Protein AF-A0A433NKC0-F1 (afdb_monomer_lite)

Organism: NCBI:txid211165

Structure (mmCIF, N/CA/C/O backbone):
data_AF-A0A433NKC0-F1
#
_entry.id   AF-A0A433NKC0-F1
#
loop_
_atom_site.group_PDB
_atom_site.id
_atom_site.type_symbol
_atom_site.label_atom_id
_atom_site.label_alt_id
_atom_site.label_comp_id
_atom_site.label_asym_id
_atom_site.label_entity_id
_atom_site.label_seq_id
_atom_site.pdbx_PDB_ins_code
_atom_site.Cartn_x
_atom_site.Cartn_y
_atom_site.Cartn_z
_atom_site.occupancy
_atom_site.B_iso_or_equiv
_atom_site.auth_seq_id
_atom_site.auth_comp_id
_atom_site.auth_asym_id
_atom_site.auth_atom_id
_atom_site.pdbx_PDB_model_num
ATOM 1 N N . MET A 1 1 ? 5.275 4.006 3.712 1.00 50.91 1 MET A N 1
ATOM 2 C CA . MET A 1 1 ? 4.114 3.583 4.527 1.00 50.91 1 MET A CA 1
ATOM 3 C C . MET A 1 1 ? 3.395 4.845 4.971 1.00 50.91 1 MET A C 1
ATOM 5 O O . MET A 1 1 ? 4.091 5.791 5.309 1.00 50.91 1 MET A O 1
ATOM 9 N N . TYR A 1 2 ? 2.064 4.904 4.893 1.00 58.28 2 TYR A N 1
ATOM 10 C CA . TYR A 1 2 ? 1.311 6.144 5.151 1.00 58.28 2 TYR A CA 1
ATOM 11 C C . TYR A 1 2 ? 1.273 6.540 6.638 1.00 58.28 2 TYR A C 1
ATOM 13 O O . TYR A 1 2 ? 1.217 7.724 6.943 1.00 58.28 2 TYR A O 1
ATOM 21 N N . ALA A 1 3 ? 1.391 5.566 7.546 1.00 70.19 3 ALA A N 1
ATOM 22 C CA . ALA A 1 3 ? 1.656 5.781 8.965 1.00 70.19 3 ALA A CA 1
ATOM 23 C C . ALA A 1 3 ? 2.931 5.021 9.341 1.00 70.19 3 ALA A C 1
ATOM 25 O O . ALA A 1 3 ? 3.009 3.815 9.122 1.00 70.19 3 ALA A O 1
ATOM 26 N N . SER A 1 4 ? 3.943 5.718 9.857 1.00 74.94 4 SER A N 1
ATOM 27 C CA . SER A 1 4 ? 5.184 5.096 10.346 1.00 74.94 4 SER A CA 1
ATOM 28 C C . SER A 1 4 ? 4.977 4.310 11.642 1.00 74.94 4 SER A C 1
ATOM 30 O O . SER A 1 4 ? 5.745 3.400 11.931 1.00 74.94 4 SER A O 1
ATOM 32 N N . ASP A 1 5 ? 3.932 4.660 12.394 1.00 85.50 5 ASP A N 1
ATOM 33 C CA . ASP A 1 5 ? 3.488 3.999 13.615 1.00 85.50 5 ASP A CA 1
ATOM 34 C C . ASP A 1 5 ? 1.970 3.790 13.521 1.00 85.50 5 ASP A C 1
ATOM 36 O O . ASP A 1 5 ? 1.180 4.734 13.617 1.00 85.50 5 ASP A O 1
ATOM 40 N N . MET A 1 6 ? 1.565 2.549 13.244 1.00 85.62 6 MET A N 1
ATOM 41 C CA . MET A 1 6 ? 0.158 2.209 13.031 1.00 85.62 6 MET A CA 1
ATOM 42 C C . MET A 1 6 ? -0.642 2.248 14.337 1.00 85.62 6 MET A C 1
ATOM 44 O O . MET A 1 6 ? -1.813 2.620 14.325 1.00 85.62 6 MET A O 1
ATOM 48 N N . GLU A 1 7 ? -0.018 1.903 15.465 1.00 87.00 7 GLU A N 1
ATOM 49 C CA . GLU A 1 7 ? -0.675 1.938 16.770 1.00 87.00 7 GLU A CA 1
ATOM 50 C C . GLU A 1 7 ? -1.018 3.380 17.148 1.00 87.00 7 GLU A C 1
ATOM 52 O O . GLU A 1 7 ? -2.150 3.668 17.543 1.00 87.00 7 GLU A O 1
ATOM 57 N N . GLN A 1 8 ? -0.073 4.307 16.962 1.00 90.00 8 GLN A N 1
ATOM 58 C CA . GLN A 1 8 ? -0.326 5.727 17.195 1.00 90.00 8 GLN A CA 1
ATOM 59 C C . GLN A 1 8 ? -1.341 6.306 16.214 1.00 90.00 8 GLN A C 1
ATOM 61 O O . GLN A 1 8 ? -2.195 7.090 16.622 1.00 90.00 8 GLN A O 1
ATOM 66 N N . ALA A 1 9 ? -1.309 5.895 14.944 1.00 90.12 9 ALA A N 1
ATOM 67 C CA . ALA A 1 9 ? -2.317 6.322 13.977 1.00 90.12 9 ALA A CA 1
ATOM 68 C C . ALA A 1 9 ? -3.731 5.899 14.407 1.00 90.12 9 ALA A C 1
ATOM 70 O O . ALA A 1 9 ? -4.658 6.702 14.340 1.00 90.12 9 ALA A O 1
ATOM 71 N N . ILE A 1 10 ? -3.905 4.672 14.905 1.00 90.50 10 ILE A N 1
ATOM 72 C CA . ILE A 1 10 ? -5.213 4.189 15.362 1.00 90.50 10 ILE A CA 1
ATOM 73 C C . ILE A 1 10 ? -5.629 4.855 16.681 1.00 90.50 10 ILE A C 1
ATOM 75 O O . ILE A 1 10 ? -6.798 5.216 16.829 1.00 90.50 10 ILE A O 1
ATOM 79 N N . LYS A 1 11 ? -4.696 5.105 17.610 1.00 91.75 11 LYS A N 1
ATOM 80 C CA . LYS A 1 11 ? -4.971 5.915 18.813 1.00 91.75 11 LYS A CA 1
ATOM 81 C C . LYS A 1 11 ? -5.446 7.318 18.446 1.00 91.75 11 LYS A C 1
ATOM 83 O O . LYS A 1 11 ? -6.379 7.838 19.055 1.00 91.75 11 LYS A O 1
ATOM 88 N N . GLU A 1 12 ? -4.850 7.914 17.420 1.00 93.62 12 GLU A N 1
ATOM 89 C CA . GLU A 1 12 ? -5.260 9.226 16.937 1.00 93.62 12 GLU A CA 1
ATOM 90 C C . GLU A 1 12 ? -6.648 9.185 16.289 1.00 93.62 12 GLU A C 1
ATOM 92 O O . GLU A 1 12 ? -7.466 10.062 16.565 1.00 93.62 12 GLU A O 1
ATOM 97 N N . LEU A 1 13 ? -6.972 8.129 15.527 1.00 93.19 13 LEU A N 1
ATOM 98 C CA . LEU A 1 13 ? -8.339 7.890 15.044 1.00 93.19 13 LEU A CA 1
ATOM 99 C C . LEU A 1 13 ? -9.334 7.827 16.210 1.00 93.19 13 LEU A C 1
ATOM 101 O O . LEU A 1 13 ? -10.388 8.458 16.136 1.00 93.19 13 LEU A O 1
ATOM 105 N N . ALA A 1 14 ? -8.999 7.134 17.302 1.00 91.19 14 ALA A N 1
ATOM 106 C CA . ALA A 1 14 ? -9.838 7.086 18.501 1.00 91.19 14 ALA A CA 1
ATOM 107 C C . ALA A 1 14 ? -10.037 8.477 19.122 1.00 91.19 14 ALA A C 1
ATOM 109 O O . ALA A 1 14 ? -11.162 8.849 19.451 1.00 91.19 14 ALA A O 1
ATOM 110 N N . ARG A 1 15 ? -8.963 9.268 19.230 1.00 93.88 15 ARG A N 1
ATOM 111 C CA . ARG A 1 15 ? -8.978 10.605 19.840 1.00 93.88 15 ARG A CA 1
ATOM 112 C C . ARG A 1 15 ? -9.842 11.607 19.069 1.00 93.88 15 ARG A C 1
ATOM 114 O O . ARG A 1 15 ? -10.508 12.436 19.685 1.00 93.88 15 ARG A O 1
ATOM 121 N N . VAL A 1 16 ? -9.794 11.578 17.735 1.00 94.50 16 VAL A N 1
ATOM 122 C CA . VAL A 1 16 ? -10.501 12.556 16.881 1.00 94.50 16 VAL A CA 1
ATOM 123 C C . VAL A 1 16 ? -11.927 12.140 16.538 1.00 94.50 16 VAL A C 1
ATOM 125 O O . VAL A 1 16 ? -12.738 12.978 16.133 1.00 94.50 16 VAL A O 1
ATOM 128 N N . THR A 1 17 ? -12.251 10.857 16.689 1.00 93.06 17 THR A N 1
ATOM 129 C CA . THR A 1 17 ? -13.601 10.356 16.442 1.00 93.06 17 THR A CA 1
ATOM 130 C C . THR A 1 17 ? -14.534 10.871 17.530 1.00 93.06 17 THR A C 1
ATOM 132 O O . THR A 1 17 ? -14.295 10.691 18.722 1.00 93.06 17 THR A O 1
ATOM 135 N N . ARG A 1 18 ? -15.623 11.532 17.121 1.00 91.31 18 ARG A N 1
ATOM 136 C CA . ARG A 1 18 ? -16.667 11.976 18.054 1.00 91.31 18 ARG A CA 1
ATOM 137 C C . ARG A 1 18 ? -17.207 10.785 18.835 1.00 91.31 18 ARG A C 1
ATOM 139 O O . ARG A 1 18 ? -17.224 9.665 18.327 1.00 91.31 18 ARG A O 1
ATOM 146 N N . LEU A 1 19 ? -17.748 11.046 20.020 1.00 84.56 19 LEU A N 1
ATOM 147 C CA . LEU A 1 19 ? -18.509 10.035 20.742 1.00 84.56 19 LEU A CA 1
ATOM 148 C C . LEU A 1 19 ? -19.582 9.438 19.807 1.00 84.56 19 LEU A C 1
ATOM 150 O O . LEU A 1 19 ? -20.316 10.181 19.155 1.00 84.56 19 LEU A O 1
ATOM 154 N N . HIS A 1 20 ? -19.618 8.106 19.705 1.00 80.44 20 HIS A N 1
ATOM 155 C CA . HIS A 1 20 ? -20.467 7.327 18.783 1.00 80.44 20 HIS A CA 1
ATOM 156 C C . HIS A 1 20 ? -20.134 7.415 17.276 1.00 80.44 20 HIS A C 1
ATOM 158 O O . HIS A 1 20 ? -20.857 6.844 16.457 1.00 80.44 20 HIS A O 1
ATOM 164 N N . GLY A 1 21 ? -19.053 8.090 16.880 1.00 86.50 21 GLY A N 1
ATOM 165 C CA . GLY A 1 21 ? -18.580 8.115 15.493 1.00 86.50 21 GLY A CA 1
ATOM 166 C C . GLY A 1 21 ? -18.011 6.765 15.044 1.00 86.50 21 GLY A C 1
ATOM 167 O O . GLY A 1 21 ? -17.534 5.996 15.868 1.00 86.50 21 GLY A O 1
ATOM 168 N N . ARG A 1 22 ? -18.052 6.464 13.738 1.00 88.00 22 ARG A N 1
ATOM 169 C CA . ARG A 1 22 ? -17.532 5.213 13.151 1.00 88.00 22 ARG A CA 1
ATOM 170 C C . ARG A 1 22 ? -16.227 5.452 12.395 1.00 88.00 22 ARG A C 1
ATOM 172 O O . ARG A 1 22 ? -16.086 6.474 11.732 1.00 88.00 22 ARG A O 1
ATOM 179 N N . VAL A 1 23 ? -15.310 4.487 12.468 1.00 91.00 23 VAL A N 1
ATOM 180 C CA . VAL A 1 23 ? -14.023 4.500 11.760 1.00 91.00 23 VAL A CA 1
ATOM 181 C C . VAL A 1 23 ? -13.952 3.258 10.890 1.00 91.00 23 VAL A C 1
ATOM 183 O O . VAL A 1 23 ? -13.895 2.163 11.433 1.00 91.00 23 VAL A O 1
ATOM 186 N N . ALA A 1 24 ? -13.919 3.416 9.568 1.00 90.06 24 ALA A N 1
ATOM 187 C CA . ALA A 1 24 ? -13.645 2.321 8.640 1.00 90.06 24 ALA A CA 1
ATOM 188 C C . ALA A 1 24 ? -12.153 2.305 8.272 1.00 90.06 24 ALA A C 1
ATOM 190 O O . ALA A 1 24 ? -11.592 3.348 7.939 1.00 90.06 24 ALA A O 1
ATOM 191 N N . ILE A 1 25 ? -11.518 1.131 8.329 1.00 87.69 25 ILE A N 1
ATOM 192 C CA . ILE A 1 25 ? -10.099 0.939 8.009 1.00 87.69 25 ILE A CA 1
ATOM 193 C C . ILE A 1 25 ? -10.006 -0.139 6.942 1.00 87.69 25 ILE A C 1
ATOM 195 O O . ILE A 1 25 ? -10.393 -1.274 7.191 1.00 87.69 25 ILE A O 1
ATOM 199 N N . ALA A 1 26 ? -9.434 0.198 5.790 1.00 85.69 26 ALA A N 1
ATOM 200 C CA . ALA A 1 26 ? -9.179 -0.754 4.721 1.00 85.69 26 ALA A CA 1
ATOM 201 C C . ALA A 1 26 ? -7.678 -0.976 4.527 1.00 85.69 26 ALA A C 1
ATOM 203 O O . ALA A 1 26 ? -6.886 -0.033 4.533 1.00 85.69 26 ALA A O 1
ATOM 204 N N . SER A 1 27 ? -7.301 -2.234 4.322 1.00 85.75 27 SER A N 1
ATOM 205 C CA . SER A 1 27 ? -5.939 -2.671 4.024 1.00 85.75 27 SER A CA 1
ATOM 206 C C . SER A 1 27 ? -5.974 -3.833 3.041 1.00 85.75 27 SER A C 1
ATOM 208 O O . SER A 1 27 ? -7.001 -4.493 2.911 1.00 85.75 27 SER A O 1
ATOM 210 N N . TRP A 1 28 ? -4.839 -4.126 2.405 1.00 86.31 28 TRP A N 1
ATOM 211 C CA . TRP A 1 28 ? -4.697 -5.307 1.556 1.00 86.31 28 TRP A CA 1
ATOM 212 C C . TRP A 1 28 ? -5.061 -6.595 2.307 1.00 86.31 28 TRP A C 1
ATOM 214 O O . TRP A 1 28 ? -4.715 -6.756 3.481 1.00 86.31 28 TRP A O 1
ATOM 224 N N . GLY A 1 29 ? -5.747 -7.497 1.600 1.00 85.75 29 GLY A N 1
ATOM 225 C CA . GLY A 1 29 ? -6.047 -8.854 2.056 1.00 85.75 29 GLY A CA 1
ATOM 226 C C . GLY A 1 29 ? -4.822 -9.758 1.977 1.00 85.75 29 GLY A C 1
ATOM 227 O O . GLY A 1 29 ? -3.693 -9.283 1.837 1.00 85.75 29 GLY A O 1
ATOM 228 N N . LYS A 1 30 ? -5.021 -11.072 2.087 1.00 87.06 30 LYS A N 1
ATOM 229 C CA . LYS A 1 30 ? -3.907 -12.027 2.079 1.00 87.06 30 LYS A CA 1
ATOM 230 C C . LYS A 1 30 ? -3.123 -11.968 0.760 1.00 87.06 30 LYS A C 1
ATOM 232 O O . LYS A 1 30 ? -3.726 -11.829 -0.305 1.00 87.06 30 LYS A O 1
ATOM 237 N N . PRO A 1 31 ? -1.786 -12.091 0.801 1.00 87.50 31 PRO A N 1
ATOM 238 C CA . PRO A 1 31 ? -0.962 -12.008 -0.401 1.00 87.50 31 PRO A CA 1
ATOM 239 C C . PRO A 1 31 ? -1.239 -13.144 -1.399 1.00 87.50 31 PRO A C 1
ATOM 241 O O . PRO A 1 31 ? -1.054 -12.948 -2.594 1.00 87.50 31 PRO A O 1
ATOM 24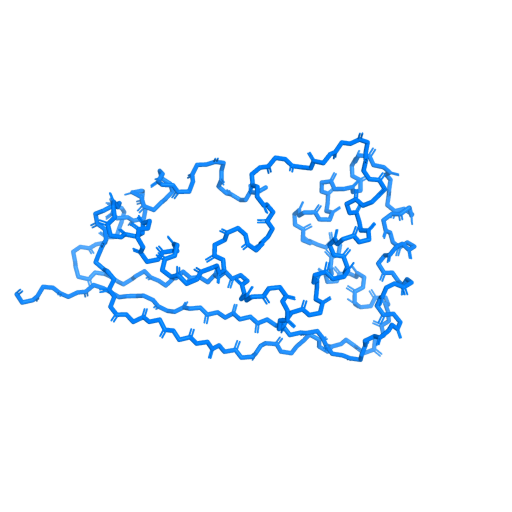4 N N . GLU A 1 32 ? -1.666 -14.323 -0.945 1.00 87.25 32 GLU A N 1
ATOM 245 C CA . GLU A 1 32 ? -2.082 -15.443 -1.803 1.00 87.25 32 GLU A CA 1
ATOM 246 C C . GLU A 1 32 ? -3.348 -15.163 -2.628 1.00 87.25 32 GLU A C 1
ATOM 248 O O . GLU A 1 32 ? -3.493 -15.734 -3.705 1.00 87.25 32 GLU A O 1
ATOM 253 N N . ASP A 1 33 ? -4.195 -14.237 -2.177 1.00 85.12 33 ASP A N 1
ATOM 254 C CA . ASP A 1 33 ? -5.451 -13.862 -2.837 1.00 85.12 33 ASP A CA 1
ATOM 255 C C . ASP A 1 33 ? -5.326 -12.533 -3.614 1.00 85.12 33 ASP A C 1
ATOM 257 O O . ASP A 1 33 ? -6.314 -11.993 -4.114 1.00 85.12 33 ASP A O 1
ATOM 261 N N . CYS A 1 34 ? -4.114 -11.967 -3.699 1.00 86.19 34 CYS A N 1
ATOM 262 C CA . CYS A 1 34 ? -3.865 -10.627 -4.223 1.00 86.19 34 CYS A CA 1
ATOM 263 C C . CYS A 1 34 ? -2.725 -10.614 -5.249 1.00 86.19 34 CYS A C 1
ATOM 265 O O . CYS A 1 34 ? -1.545 -10.597 -4.901 1.00 86.19 34 CYS A O 1
ATOM 267 N N . GLU A 1 35 ? -3.069 -10.520 -6.532 1.00 86.62 35 GLU A N 1
ATOM 268 C CA . GLU A 1 35 ? -2.098 -10.501 -7.638 1.00 86.62 35 GLU A CA 1
ATOM 269 C C . GLU A 1 35 ? -1.120 -9.312 -7.587 1.00 86.62 35 GLU A C 1
ATOM 271 O O . GLU A 1 35 ? 0.014 -9.405 -8.058 1.00 86.62 35 GLU A O 1
ATOM 276 N N . MET A 1 36 ? -1.498 -8.205 -6.932 1.00 87.88 36 MET A N 1
ATOM 277 C CA . MET A 1 36 ? -0.587 -7.078 -6.686 1.00 87.88 36 MET A CA 1
ATOM 278 C C . MET A 1 36 ? 0.651 -7.473 -5.871 1.00 87.88 36 MET A C 1
ATOM 280 O O . MET A 1 36 ? 1.661 -6.764 -5.915 1.00 87.88 36 MET A O 1
ATOM 284 N N . ARG A 1 37 ? 0.622 -8.612 -5.166 1.00 90.50 37 ARG A N 1
ATOM 285 C CA . ARG A 1 37 ? 1.798 -9.202 -4.519 1.00 90.50 37 ARG A CA 1
ATOM 286 C C . ARG A 1 37 ? 2.965 -9.344 -5.487 1.00 90.50 37 ARG A C 1
ATOM 288 O O . ARG A 1 37 ? 4.089 -9.001 -5.117 1.00 90.50 37 ARG A O 1
ATOM 295 N N . ASP A 1 38 ? 2.708 -9.812 -6.701 1.00 91.62 38 ASP A N 1
ATOM 296 C CA . ASP A 1 38 ? 3.758 -10.065 -7.682 1.00 91.62 38 ASP A CA 1
ATOM 297 C C . ASP A 1 38 ? 4.361 -8.755 -8.184 1.00 91.62 38 ASP A C 1
ATOM 299 O O . ASP A 1 38 ? 5.583 -8.638 -8.280 1.00 91.62 38 ASP A O 1
ATOM 303 N N . VAL A 1 39 ? 3.526 -7.733 -8.396 1.00 91.38 39 VAL A N 1
ATOM 304 C CA . VAL A 1 39 ? 3.977 -6.382 -8.763 1.00 91.38 39 VAL A CA 1
ATOM 305 C C . VAL A 1 39 ? 4.858 -5.795 -7.658 1.00 91.38 39 VAL A C 1
ATOM 307 O O . VAL A 1 39 ? 5.968 -5.333 -7.927 1.00 91.38 39 VAL A O 1
ATOM 310 N N . PHE A 1 40 ? 4.420 -5.861 -6.397 1.00 91.62 40 PHE A N 1
ATOM 311 C CA . PHE A 1 40 ? 5.226 -5.389 -5.269 1.00 91.62 40 PHE A CA 1
ATOM 312 C C . PHE A 1 40 ? 6.535 -6.169 -5.131 1.00 91.62 40 PHE A C 1
ATOM 314 O O . PHE A 1 40 ? 7.576 -5.564 -4.883 1.00 91.62 40 PHE A O 1
ATOM 321 N N . SER A 1 41 ? 6.510 -7.488 -5.322 1.00 92.56 41 SER A N 1
ATOM 322 C CA . SER A 1 41 ? 7.711 -8.325 -5.284 1.00 92.56 41 SER A CA 1
ATOM 323 C C . SER A 1 41 ? 8.702 -7.949 -6.390 1.00 92.56 41 SER A C 1
ATOM 325 O O . SER A 1 41 ? 9.899 -7.823 -6.127 1.00 92.56 41 SER A O 1
ATOM 327 N N . ALA A 1 42 ? 8.216 -7.713 -7.612 1.00 93.75 42 ALA A N 1
ATOM 328 C CA . ALA A 1 42 ? 9.039 -7.289 -8.740 1.00 93.75 42 ALA A CA 1
ATOM 329 C C . ALA A 1 42 ? 9.696 -5.925 -8.484 1.00 93.75 42 ALA A C 1
ATOM 331 O O . ALA A 1 42 ? 10.899 -5.776 -8.697 1.00 93.75 42 ALA A O 1
ATOM 332 N N . VAL A 1 43 ? 8.945 -4.957 -7.955 1.00 94.19 43 VAL A N 1
ATOM 333 C CA . VAL A 1 43 ? 9.486 -3.636 -7.602 1.00 94.19 43 VAL A CA 1
ATOM 334 C C . VAL A 1 43 ? 10.486 -3.733 -6.447 1.00 94.19 43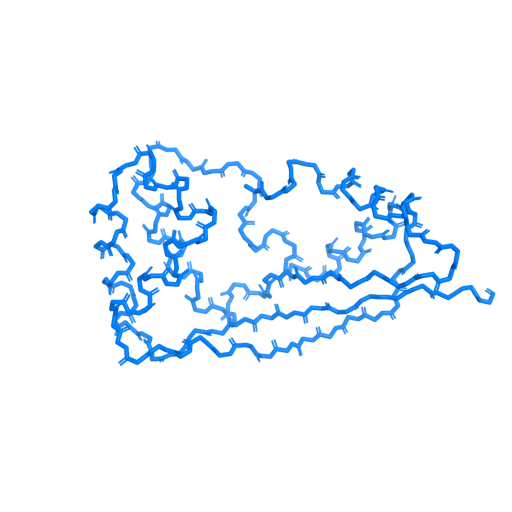 VAL A C 1
ATOM 336 O O . VAL A 1 43 ? 11.555 -3.141 -6.520 1.00 94.19 43 VAL A O 1
ATOM 339 N N . ILE A 1 44 ? 10.204 -4.514 -5.399 1.00 93.06 44 ILE A N 1
ATOM 340 C CA . ILE A 1 44 ? 11.141 -4.699 -4.276 1.00 93.06 44 ILE A CA 1
ATOM 341 C C . ILE A 1 44 ? 12.462 -5.319 -4.748 1.00 93.06 44 ILE A C 1
ATOM 343 O O . ILE A 1 44 ? 13.512 -4.960 -4.222 1.00 93.06 44 ILE A O 1
ATOM 347 N N . SER A 1 45 ? 12.428 -6.209 -5.746 1.00 94.56 45 SER A N 1
ATOM 348 C CA . SER A 1 45 ? 13.626 -6.900 -6.247 1.00 94.56 45 SER A CA 1
ATOM 349 C C . SER A 1 45 ? 14.680 -5.980 -6.869 1.00 94.56 45 SER A C 1
ATOM 351 O O . SER A 1 45 ? 15.842 -6.370 -6.950 1.00 94.56 45 SER A O 1
ATOM 353 N N . ILE A 1 46 ? 14.286 -4.776 -7.296 1.00 95.62 46 ILE A N 1
ATOM 354 C CA . ILE A 1 46 ? 15.197 -3.798 -7.901 1.00 95.62 46 ILE A CA 1
ATOM 355 C C . ILE A 1 46 ? 15.637 -2.705 -6.926 1.00 95.62 46 ILE A C 1
ATOM 357 O O . ILE A 1 46 ? 16.494 -1.903 -7.279 1.00 95.62 46 ILE A O 1
ATOM 361 N N . LEU A 1 47 ? 15.076 -2.653 -5.713 1.00 94.19 47 LEU A N 1
ATOM 362 C CA . LEU A 1 47 ? 15.446 -1.640 -4.727 1.00 94.19 47 LEU A CA 1
ATOM 363 C C . LEU A 1 47 ? 16.832 -1.922 -4.128 1.00 94.19 47 LEU A C 1
ATOM 365 O O . LEU A 1 47 ? 17.167 -3.080 -3.874 1.00 94.19 47 LEU A O 1
ATOM 369 N N . PRO A 1 48 ? 17.616 -0.874 -3.807 1.00 92.56 48 PRO A N 1
ATOM 370 C CA . PRO A 1 48 ? 18.939 -1.034 -3.197 1.00 92.56 48 PRO A CA 1
ATOM 371 C C . PRO A 1 48 ? 18.871 -1.661 -1.798 1.00 92.56 48 PRO A C 1
ATOM 373 O O . PRO A 1 48 ? 19.831 -2.271 -1.332 1.00 92.56 48 PRO A O 1
ATOM 376 N 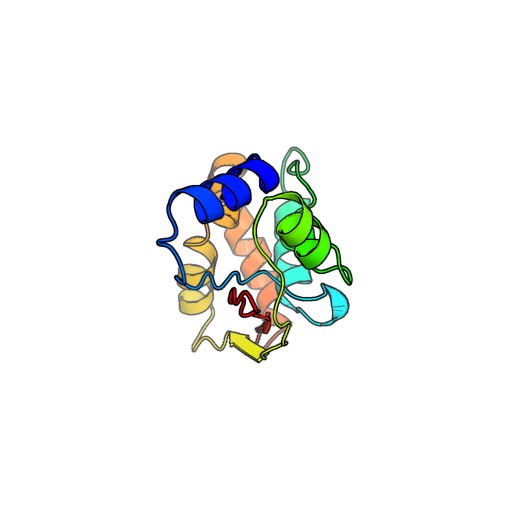N . SER A 1 49 ? 17.738 -1.512 -1.113 1.00 89.19 49 SER A N 1
ATOM 377 C CA . SER A 1 49 ? 17.459 -2.147 0.167 1.00 89.19 49 SER A CA 1
ATOM 378 C C . SER A 1 49 ? 15.971 -2.458 0.294 1.00 89.19 49 SER A C 1
ATOM 380 O O . SER A 1 49 ? 15.111 -1.786 -0.284 1.00 89.19 49 SER A O 1
ATOM 382 N N . LYS A 1 50 ? 15.651 -3.505 1.061 1.00 83.50 50 LYS A N 1
ATOM 383 C CA . LYS A 1 50 ? 14.260 -3.878 1.316 1.00 83.50 50 LYS A CA 1
ATOM 384 C C . LYS A 1 50 ? 13.600 -2.818 2.213 1.00 83.50 50 LYS A C 1
ATOM 386 O O . LYS A 1 50 ? 14.155 -2.513 3.271 1.00 83.50 50 LYS A O 1
ATOM 391 N N . PRO A 1 51 ? 12.411 -2.300 1.854 1.00 79.75 51 PRO A N 1
ATOM 392 C CA . PRO A 1 51 ? 11.680 -1.370 2.708 1.00 79.75 51 PRO A CA 1
ATOM 393 C C . PRO A 1 51 ? 11.379 -1.973 4.086 1.00 79.75 51 PRO A C 1
ATOM 395 O O . PRO A 1 51 ? 11.013 -3.147 4.197 1.00 79.75 51 PRO A O 1
ATOM 398 N N . SER A 1 52 ? 11.509 -1.163 5.136 1.00 79.12 52 SER A N 1
ATOM 399 C CA . SER A 1 52 ? 11.141 -1.545 6.500 1.00 79.12 52 SER A CA 1
ATOM 400 C C . SER A 1 52 ? 9.617 -1.576 6.693 1.00 79.12 52 SER A C 1
ATOM 402 O O . SER A 1 52 ? 8.855 -1.003 5.909 1.00 79.12 52 SER A O 1
ATOM 404 N N . GLY A 1 53 ? 9.160 -2.249 7.757 1.00 75.81 53 GLY A N 1
ATOM 405 C CA . GLY A 1 53 ? 7.763 -2.176 8.193 1.00 75.81 53 GLY A CA 1
ATOM 406 C C . GLY A 1 53 ? 6.801 -3.176 7.548 1.00 75.81 53 GLY A C 1
ATOM 407 O O . GLY A 1 53 ? 5.650 -2.844 7.289 1.00 75.81 53 GLY A O 1
ATOM 408 N N . GLY A 1 54 ? 7.270 -4.394 7.259 1.00 78.50 54 GLY A N 1
ATOM 409 C CA . GLY A 1 54 ? 6.426 -5.546 6.903 1.00 78.50 54 GLY A CA 1
ATOM 410 C C . GLY A 1 54 ? 5.808 -5.531 5.497 1.00 78.50 54 GLY A C 1
ATOM 411 O O . GLY A 1 54 ? 5.472 -6.590 4.974 1.00 78.50 54 GLY A O 1
ATOM 412 N N . GLY A 1 55 ? 5.725 -4.368 4.848 1.00 81.69 55 GLY A N 1
ATOM 413 C CA . GLY A 1 55 ? 5.186 -4.218 3.497 1.00 81.69 55 GLY A CA 1
ATOM 414 C C . GLY A 1 55 ? 3.655 -4.085 3.450 1.00 81.69 55 GLY A C 1
ATOM 415 O O . GLY A 1 55 ? 3.000 -3.993 4.486 1.00 81.69 55 GLY A O 1
ATOM 416 N N . PRO A 1 56 ? 3.061 -4.050 2.242 1.00 82.44 56 PRO A N 1
ATOM 417 C CA . PRO A 1 56 ? 1.636 -3.748 2.051 1.00 82.44 56 PRO A CA 1
ATOM 418 C C . PRO A 1 56 ? 0.685 -4.763 2.702 1.00 82.44 56 PRO A C 1
ATOM 420 O O . PRO A 1 56 ? -0.428 -4.397 3.067 1.00 82.44 56 PRO A O 1
ATOM 423 N N . PHE A 1 57 ? 1.137 -6.004 2.899 1.00 88.00 57 PHE A N 1
ATOM 424 C CA . PHE A 1 57 ? 0.357 -7.101 3.484 1.00 88.00 57 PHE A CA 1
ATOM 425 C C . PHE A 1 57 ? 0.606 -7.299 4.987 1.00 88.00 57 PHE A C 1
ATOM 427 O O . PHE A 1 57 ? 0.149 -8.279 5.562 1.00 88.00 57 PHE A O 1
ATOM 434 N N . ALA A 1 58 ? 1.327 -6.392 5.657 1.00 87.19 58 ALA A N 1
ATOM 435 C CA . ALA A 1 58 ? 1.701 -6.565 7.067 1.00 87.19 58 ALA A CA 1
ATOM 436 C C . ALA A 1 58 ? 0.501 -6.768 8.017 1.00 87.19 58 ALA A C 1
ATOM 438 O O . ALA A 1 58 ? 0.654 -7.361 9.081 1.00 87.19 58 ALA A O 1
ATOM 439 N N . LEU A 1 59 ? -0.685 -6.287 7.631 1.00 87.44 59 LEU A N 1
ATOM 440 C CA . LEU A 1 59 ? -1.915 -6.351 8.424 1.00 87.44 59 LEU A CA 1
ATOM 441 C C . LEU A 1 59 ? -2.895 -7.444 7.962 1.00 87.44 59 LEU A C 1
ATOM 443 O O . LEU A 1 59 ? -3.962 -7.577 8.555 1.00 87.44 59 LEU A O 1
ATOM 447 N N . SER A 1 60 ? -2.560 -8.216 6.922 1.00 87.62 60 SER A N 1
ATOM 448 C CA . SER A 1 60 ? -3.498 -9.152 6.285 1.00 87.62 60 SER A CA 1
ATOM 449 C C . SER A 1 60 ? -3.669 -10.474 7.030 1.00 87.62 60 SER A C 1
ATOM 451 O O . SER A 1 60 ? -4.578 -11.247 6.727 1.00 87.62 60 SER A O 1
ATOM 453 N N . ALA A 1 61 ? -2.767 -10.787 7.964 1.00 86.06 61 ALA A N 1
ATOM 454 C CA . ALA A 1 61 ? -2.865 -12.012 8.739 1.00 86.06 61 ALA A CA 1
ATOM 455 C C . ALA A 1 61 ? -4.092 -11.962 9.672 1.00 86.06 61 ALA A C 1
ATOM 457 O O . ALA A 1 61 ? -4.425 -10.893 10.202 1.00 86.06 61 ALA A O 1
ATOM 458 N N . PRO A 1 62 ? -4.761 -13.108 9.910 1.00 82.88 62 PRO A N 1
ATOM 459 C CA . PRO A 1 62 ? -5.934 -13.161 10.772 1.00 82.88 62 PRO A CA 1
ATOM 460 C C . PRO A 1 62 ? -5.683 -12.483 12.121 1.00 82.88 62 PRO A C 1
ATOM 462 O O . PRO A 1 62 ? -4.646 -12.691 12.747 1.00 82.88 62 PRO A O 1
ATOM 465 N N . ARG A 1 63 ? -6.652 -11.678 12.568 1.00 85.00 63 ARG A N 1
ATOM 466 C CA . ARG A 1 63 ? -6.650 -10.957 13.854 1.00 85.00 63 ARG A CA 1
ATOM 467 C C . ARG A 1 63 ? -5.551 -9.903 14.056 1.00 85.00 63 ARG A C 1
ATOM 469 O O . ARG A 1 63 ? -5.656 -9.190 15.046 1.00 85.00 63 ARG A O 1
ATOM 476 N N . VAL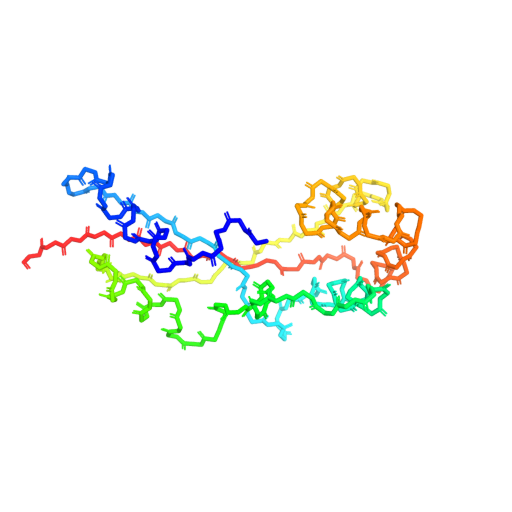 A 1 64 ? -4.573 -9.716 13.162 1.00 88.69 64 VAL A N 1
ATOM 477 C CA . VAL A 1 64 ? -3.509 -8.704 13.357 1.00 88.69 64 VAL A CA 1
ATOM 478 C C . VAL A 1 64 ? -4.084 -7.291 13.428 1.00 88.69 64 VAL A C 1
ATOM 480 O O . VAL A 1 64 ? -3.849 -6.583 14.405 1.00 88.69 64 VAL A O 1
ATOM 483 N N . LEU A 1 65 ? -4.895 -6.893 12.442 1.00 87.81 65 LEU A N 1
ATOM 484 C CA . LEU A 1 65 ? -5.541 -5.580 12.471 1.00 87.81 65 LEU A CA 1
ATOM 485 C C . LEU A 1 65 ? -6.537 -5.455 13.634 1.00 87.81 65 LEU A C 1
ATOM 487 O O . LEU A 1 65 ? -6.570 -4.425 14.299 1.00 87.81 65 LEU A O 1
ATOM 491 N N . ALA A 1 66 ? -7.325 -6.500 13.907 1.00 87.56 66 ALA A N 1
ATOM 492 C CA . ALA A 1 66 ? -8.303 -6.481 14.995 1.00 87.56 66 ALA A CA 1
ATOM 493 C C . ALA A 1 66 ? -7.634 -6.290 16.368 1.00 87.56 66 ALA A C 1
ATOM 495 O O . ALA A 1 66 ? -8.072 -5.444 17.141 1.00 87.56 66 ALA A O 1
ATOM 496 N N . ALA A 1 67 ? -6.543 -7.012 16.639 1.00 88.19 67 ALA A N 1
ATOM 497 C CA . ALA A 1 67 ? -5.782 -6.884 17.878 1.00 88.19 67 ALA A CA 1
ATOM 498 C C . ALA A 1 67 ? -5.162 -5.488 18.024 1.00 88.19 67 ALA A C 1
ATOM 500 O O . ALA A 1 67 ? -5.163 -4.919 19.114 1.00 88.19 67 ALA A O 1
ATOM 501 N N . LEU A 1 68 ? -4.677 -4.912 16.919 1.00 88.81 68 LEU A N 1
ATOM 502 C CA . LEU A 1 68 ? -4.155 -3.551 16.913 1.00 88.81 68 LEU A CA 1
ATOM 503 C C . LEU A 1 68 ? -5.249 -2.524 17.246 1.00 88.81 68 LEU A C 1
ATOM 505 O O . LEU A 1 68 ? -5.031 -1.642 18.066 1.00 88.81 68 LEU A O 1
ATOM 509 N N . ILE A 1 69 ? -6.441 -2.674 16.663 1.00 89.88 69 ILE A N 1
ATOM 510 C CA . ILE A 1 69 ? -7.605 -1.819 16.942 1.00 89.88 69 ILE A CA 1
ATOM 511 C C . ILE A 1 69 ? -8.010 -1.906 18.418 1.00 89.88 69 ILE A C 1
ATOM 513 O O . ILE A 1 69 ? -8.144 -0.872 19.073 1.00 89.88 69 ILE A O 1
ATOM 517 N N . GLU A 1 70 ? -8.165 -3.128 18.937 1.00 87.00 70 GLU A N 1
ATOM 518 C CA . GLU A 1 70 ? -8.550 -3.398 20.328 1.00 87.00 70 GLU A CA 1
ATOM 519 C C . GLU A 1 70 ? -7.533 -2.806 21.327 1.00 87.00 70 GLU A C 1
ATOM 521 O O . GLU A 1 70 ? -7.925 -2.261 22.359 1.00 87.00 70 GLU A O 1
ATOM 526 N N . GLY A 1 71 ? -6.234 -2.837 21.001 1.00 85.62 71 GLY A N 1
ATOM 527 C CA . GLY A 1 71 ? -5.167 -2.244 21.818 1.00 85.62 71 GLY A CA 1
ATOM 528 C C . GLY A 1 71 ? -5.091 -0.710 21.778 1.00 85.62 71 GLY A C 1
ATOM 529 O O . GLY A 1 71 ? -4.471 -0.101 22.650 1.00 85.62 71 GLY A O 1
ATOM 530 N N . SER A 1 72 ? -5.733 -0.064 20.802 1.00 85.44 72 SER A N 1
ATOM 531 C CA . SER A 1 72 ? -5.636 1.384 20.563 1.00 85.44 72 SER A CA 1
ATOM 532 C C . SER A 1 72 ? -6.844 2.187 21.061 1.00 85.44 72 SER A C 1
ATOM 534 O O . SER A 1 72 ? -6.975 3.366 20.734 1.00 85.44 72 SER A O 1
ATOM 536 N N . GLY A 1 73 ? -7.728 1.581 21.859 1.00 82.81 73 GLY A N 1
ATOM 537 C CA . GLY A 1 73 ? -8.899 2.260 22.431 1.00 82.81 73 GLY A CA 1
ATOM 538 C C . GLY A 1 73 ? -10.096 2.368 21.480 1.00 82.81 73 GLY A C 1
ATOM 539 O O . GLY A 1 73 ? -11.073 3.045 21.798 1.00 82.81 73 GLY A O 1
ATOM 540 N N . LEU A 1 74 ? -10.048 1.683 20.333 1.00 87.31 74 LEU A N 1
ATOM 541 C CA . LEU A 1 74 ? -11.207 1.438 19.482 1.00 87.31 74 LEU A CA 1
ATOM 542 C C . LEU A 1 74 ? -11.761 0.041 19.766 1.00 87.31 74 LEU A C 1
ATOM 544 O O . LEU A 1 74 ? -11.031 -0.896 20.074 1.00 87.31 74 LEU A O 1
ATOM 548 N N . ARG A 1 75 ? -13.074 -0.121 19.619 1.00 83.81 75 ARG A N 1
ATOM 549 C CA . ARG A 1 75 ? -13.712 -1.434 19.707 1.00 83.81 75 ARG A CA 1
ATOM 550 C C . ARG A 1 75 ? -13.865 -2.018 18.310 1.00 83.81 75 ARG A C 1
ATOM 552 O O . ARG A 1 75 ? -14.477 -1.389 17.450 1.00 83.81 75 ARG A O 1
ATOM 559 N N . PHE A 1 76 ? -13.371 -3.231 18.105 1.00 84.88 76 PHE A N 1
ATOM 560 C CA . PHE A 1 76 ? -13.670 -4.007 16.909 1.00 84.88 76 PHE A CA 1
ATOM 561 C C . PHE A 1 76 ? -15.172 -4.354 16.849 1.00 84.88 76 PHE A C 1
ATOM 563 O O . PHE A 1 76 ? -15.764 -4.707 17.869 1.00 84.88 76 PHE A O 1
ATOM 570 N N . VAL A 1 77 ? -15.798 -4.250 15.672 1.00 85.56 77 VAL A N 1
ATOM 571 C CA . VAL A 1 77 ? -17.215 -4.627 15.481 1.00 85.56 77 VAL A CA 1
ATOM 572 C C . VAL A 1 77 ? -17.384 -5.703 14.442 1.00 85.56 77 VAL A C 1
ATOM 574 O O . VAL A 1 77 ? -18.017 -6.717 14.716 1.00 85.56 77 VAL A O 1
ATOM 577 N N . GLU A 1 78 ? -16.832 -5.484 13.261 1.00 85.06 78 GLU A N 1
ATOM 578 C CA . GLU A 1 78 ? -16.929 -6.435 12.174 1.00 85.06 78 GLU A CA 1
ATOM 579 C C . GLU A 1 78 ? -15.657 -6.397 11.340 1.00 85.06 78 GLU A C 1
ATOM 581 O O . GLU A 1 78 ? -14.879 -5.444 11.386 1.00 85.06 78 GLU A O 1
ATOM 586 N N . GLN A 1 79 ? -15.446 -7.479 10.606 1.00 83.19 79 GLN A N 1
ATOM 587 C CA . GLN A 1 79 ? -14.435 -7.603 9.576 1.00 83.19 79 GLN A CA 1
ATOM 588 C C . GLN A 1 79 ? -15.110 -8.315 8.417 1.00 83.19 79 GLN A C 1
ATOM 590 O O . GLN A 1 79 ? -15.818 -9.301 8.617 1.00 83.19 79 GLN A O 1
ATOM 595 N N . GLY A 1 80 ? -14.898 -7.812 7.213 1.00 82.06 80 GLY A N 1
ATOM 596 C CA . GLY A 1 80 ? -15.452 -8.398 6.007 1.00 82.06 80 GLY A CA 1
ATOM 597 C C . GLY A 1 80 ? -14.501 -8.174 4.859 1.00 82.06 80 GLY A C 1
ATOM 598 O O . GLY A 1 80 ? -13.748 -7.216 4.867 1.00 82.06 80 GLY A O 1
ATOM 599 N N . GLU A 1 81 ? -14.534 -9.066 3.891 1.00 80.31 81 GLU A N 1
ATOM 600 C CA . GLU A 1 81 ? -13.627 -9.078 2.761 1.00 80.31 81 GLU A CA 1
ATOM 601 C C . GLU A 1 81 ? -14.406 -8.679 1.501 1.00 80.31 81 GLU A C 1
ATOM 603 O O . GLU A 1 81 ? -15.503 -9.184 1.275 1.00 80.31 81 GLU A O 1
ATOM 608 N N . THR A 1 82 ? -13.876 -7.773 0.674 1.00 81.12 82 THR A N 1
ATOM 609 C CA . THR A 1 82 ? -14.523 -7.391 -0.595 1.00 81.12 82 THR A CA 1
ATOM 610 C C . THR A 1 82 ? -13.546 -7.415 -1.750 1.00 81.12 82 THR A C 1
ATOM 612 O O . THR A 1 82 ? -12.471 -6.848 -1.645 1.00 81.12 82 THR A O 1
ATOM 615 N N . ARG A 1 83 ? -13.915 -8.035 -2.866 1.00 78.75 83 ARG A N 1
ATOM 616 C CA . ARG A 1 83 ? -13.084 -8.068 -4.067 1.00 78.75 83 ARG A CA 1
ATOM 617 C C . ARG A 1 83 ? -13.071 -6.686 -4.731 1.00 78.75 83 ARG A C 1
ATOM 619 O O . ARG A 1 83 ? -14.127 -6.167 -5.078 1.00 78.75 83 ARG A O 1
ATOM 626 N N . CYS A 1 84 ? -11.890 -6.108 -4.939 1.00 79.00 84 CYS A N 1
ATOM 627 C CA . CYS A 1 84 ? -11.727 -4.896 -5.751 1.00 79.00 84 CYS A CA 1
ATOM 628 C C . CYS A 1 84 ? -10.974 -5.237 -7.037 1.00 79.00 84 CYS A C 1
ATOM 630 O O . CYS A 1 84 ? -9.776 -5.493 -6.978 1.00 79.00 84 CYS A O 1
ATOM 632 N N . ASP A 1 85 ? -11.663 -5.261 -8.175 1.00 79.44 85 ASP A N 1
ATOM 633 C CA . ASP A 1 85 ? -11.054 -5.556 -9.474 1.00 79.44 85 ASP A CA 1
ATOM 634 C C . ASP A 1 85 ? -10.308 -4.334 -10.034 1.00 79.44 85 ASP A C 1
ATOM 636 O O . ASP A 1 85 ? -10.886 -3.270 -10.257 1.00 79.44 85 ASP A O 1
ATOM 640 N N . PHE A 1 86 ? -9.017 -4.489 -10.310 1.00 78.81 86 PHE A N 1
ATOM 641 C CA . PHE A 1 86 ? -8.174 -3.480 -10.943 1.00 78.81 86 PHE A CA 1
ATOM 642 C C . PHE A 1 86 ? -8.106 -3.819 -12.431 1.00 78.81 86 PHE A C 1
ATOM 644 O O . PHE A 1 86 ? -7.167 -4.462 -12.906 1.00 78.81 86 PHE A O 1
ATOM 651 N N . GLY A 1 87 ? -9.154 -3.434 -13.156 1.00 82.44 87 GLY A N 1
ATOM 652 C CA . GLY A 1 87 ? -9.211 -3.527 -14.610 1.00 82.44 87 GLY A CA 1
ATOM 653 C C . GLY A 1 87 ? -8.752 -2.220 -15.248 1.00 82.44 87 GLY A C 1
ATOM 654 O O . GLY A 1 87 ? -9.309 -1.160 -14.961 1.00 82.44 87 GLY A O 1
ATOM 655 N N . TYR A 1 88 ? -7.766 -2.290 -16.141 1.00 84.12 88 TYR A N 1
ATOM 656 C CA . TYR A 1 88 ? -7.288 -1.129 -16.890 1.00 84.12 88 TYR A CA 1
ATOM 657 C C . TYR A 1 88 ? -7.423 -1.367 -18.397 1.00 84.12 88 TYR A C 1
ATOM 659 O O . TYR A 1 88 ? -7.081 -2.451 -18.864 1.00 84.12 88 TYR A O 1
ATOM 667 N N . PRO A 1 89 ? -7.866 -0.367 -19.185 1.00 83.94 89 PRO A N 1
ATOM 668 C CA . PRO A 1 89 ? -8.041 -0.535 -20.631 1.00 83.94 89 PRO A CA 1
ATOM 669 C C . PRO A 1 89 ? -6.750 -0.863 -21.390 1.00 83.94 89 PRO A C 1
ATOM 671 O O . PRO A 1 89 ? -6.797 -1.449 -22.466 1.00 83.94 89 PRO A O 1
ATOM 674 N N . ASN A 1 90 ? -5.603 -0.427 -20.869 1.00 85.19 90 ASN A N 1
ATOM 675 C CA . ASN A 1 90 ? -4.286 -0.694 -21.431 1.00 85.19 90 ASN A CA 1
ATOM 676 C C . ASN A 1 90 ? -3.196 -0.470 -20.374 1.00 85.19 90 ASN A C 1
ATOM 678 O O . ASN A 1 90 ? -3.459 0.015 -19.266 1.00 85.19 90 ASN A O 1
ATOM 682 N N . ILE A 1 91 ? -1.962 -0.810 -20.750 1.00 87.00 91 ILE A N 1
ATOM 683 C CA . ILE A 1 91 ? -0.815 -0.735 -19.854 1.00 87.00 91 ILE A CA 1
ATOM 684 C C . ILE A 1 91 ? -0.455 0.698 -19.450 1.00 87.00 91 ILE A C 1
ATOM 686 O O . ILE A 1 91 ? -0.067 0.909 -18.309 1.00 87.00 91 ILE A O 1
ATOM 690 N N . ASP A 1 92 ? -0.665 1.697 -20.310 1.00 89.88 92 ASP A N 1
ATOM 691 C CA . ASP A 1 92 ? -0.382 3.093 -19.963 1.00 89.88 92 ASP A CA 1
ATOM 692 C C . ASP A 1 92 ? -1.330 3.615 -18.875 1.00 89.88 92 ASP A C 1
ATOM 694 O O . ASP A 1 92 ? -0.918 4.355 -17.981 1.00 89.88 92 ASP A O 1
ATOM 698 N N . ILE A 1 93 ? -2.605 3.215 -18.905 1.00 90.38 93 ILE A N 1
ATOM 699 C CA . ILE A 1 93 ? -3.579 3.576 -17.865 1.00 90.38 93 ILE A CA 1
ATOM 700 C C . ILE A 1 93 ? -3.291 2.818 -16.564 1.00 90.38 93 ILE A C 1
ATOM 702 O O . ILE A 1 93 ? -3.352 3.422 -15.492 1.00 90.38 93 ILE A O 1
ATOM 706 N N . CYS A 1 94 ? -2.916 1.538 -16.656 1.00 89.31 94 CYS A N 1
ATOM 707 C CA . CYS A 1 94 ? -2.431 0.764 -15.512 1.00 89.31 94 CYS A CA 1
ATOM 708 C C . CYS A 1 94 ? -1.214 1.443 -14.870 1.00 89.31 94 CYS A C 1
ATOM 710 O O . CYS A 1 94 ? -1.212 1.711 -13.669 1.00 89.31 94 CYS A O 1
ATOM 712 N N . TRP A 1 95 ? -0.221 1.814 -15.683 1.00 91.94 95 TRP A N 1
ATOM 713 C CA . TRP A 1 95 ? 0.978 2.509 -15.237 1.00 91.94 95 TRP A CA 1
ATOM 714 C C . TRP A 1 95 ? 0.635 3.814 -14.530 1.00 91.94 95 TRP A C 1
ATOM 716 O O . TRP A 1 95 ? 1.082 4.022 -13.411 1.00 91.94 95 TRP A O 1
ATOM 726 N N . ARG A 1 96 ? -0.209 4.664 -15.126 1.00 92.62 96 ARG A N 1
ATOM 727 C CA . ARG A 1 96 ? -0.648 5.923 -14.502 1.00 92.62 96 ARG A CA 1
ATOM 728 C C . ARG A 1 96 ? -1.319 5.710 -13.145 1.00 92.62 96 ARG A C 1
ATOM 730 O O . ARG A 1 96 ? -1.101 6.501 -12.230 1.00 92.62 96 ARG A O 1
ATOM 737 N N . ALA A 1 97 ? -2.140 4.670 -13.009 1.00 91.38 97 ALA A N 1
ATOM 738 C CA . ALA A 1 97 ? -2.800 4.357 -11.748 1.00 91.38 97 ALA A CA 1
ATOM 739 C C . ALA A 1 97 ? -1.791 3.872 -10.698 1.00 91.38 97 ALA A C 1
ATOM 741 O O . ALA A 1 97 ? -1.7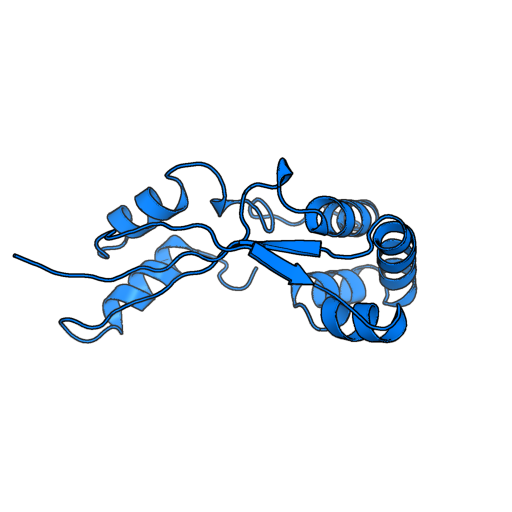32 4.421 -9.598 1.00 91.38 97 ALA A O 1
ATOM 742 N N . LEU A 1 98 ? -0.955 2.892 -11.045 1.00 91.00 98 LEU A N 1
ATOM 743 C CA . LEU A 1 98 ? 0.006 2.298 -10.119 1.00 91.00 98 LEU A CA 1
ATOM 744 C C . LEU A 1 98 ? 1.124 3.277 -9.739 1.00 91.00 98 LEU A C 1
ATOM 746 O O . LEU A 1 98 ? 1.466 3.378 -8.562 1.00 91.00 98 LEU A O 1
ATOM 750 N N . SER A 1 99 ? 1.652 4.050 -10.688 1.00 93.75 99 SER A N 1
ATOM 751 C CA . SER A 1 99 ? 2.721 5.021 -10.437 1.00 93.75 99 SER A CA 1
ATOM 752 C C . SER A 1 99 ? 2.282 6.166 -9.526 1.00 93.75 99 SER A C 1
ATOM 754 O O . SER A 1 99 ? 3.119 6.754 -8.850 1.00 93.75 99 SER A O 1
ATOM 756 N N . SER A 1 100 ? 0.980 6.452 -9.419 1.00 92.25 100 SER A N 1
ATOM 757 C CA . SER A 1 100 ? 0.452 7.423 -8.450 1.00 92.25 100 SER A CA 1
ATOM 758 C C . SER A 1 100 ? 0.528 6.941 -6.993 1.00 92.25 100 SER A C 1
ATOM 760 O O . SER A 1 100 ? 0.473 7.753 -6.067 1.00 92.25 100 SER A O 1
ATOM 762 N N . ALA A 1 101 ? 0.682 5.632 -6.760 1.00 88.62 101 ALA A N 1
ATOM 763 C CA . ALA A 1 101 ? 0.748 5.077 -5.418 1.00 88.62 101 ALA A CA 1
ATOM 764 C C . ALA A 1 101 ? 2.062 5.461 -4.724 1.00 88.62 101 ALA A C 1
ATOM 766 O O . ALA A 1 101 ? 3.151 5.340 -5.286 1.00 88.62 101 ALA A O 1
ATOM 767 N N . GLY A 1 102 ? 1.977 5.851 -3.448 1.00 86.31 102 GLY A N 1
ATOM 768 C CA . GLY A 1 102 ? 3.132 6.349 -2.695 1.00 86.31 102 GLY A CA 1
ATOM 769 C C . GLY A 1 102 ? 4.287 5.345 -2.584 1.00 86.31 102 GLY A C 1
ATOM 770 O O . GLY A 1 102 ? 5.447 5.746 -2.531 1.00 86.31 102 GLY A O 1
ATOM 771 N N . SER A 1 103 ? 3.998 4.039 -2.588 1.00 85.31 103 SER A N 1
ATOM 772 C CA . SER A 1 103 ? 5.026 2.989 -2.598 1.00 85.31 103 SER A CA 1
ATOM 773 C C . SER A 1 103 ? 5.820 2.951 -3.905 1.00 85.31 103 SER A C 1
ATOM 775 O O . SER A 1 103 ? 7.037 2.784 -3.860 1.00 85.31 103 SER A O 1
ATOM 777 N N . LEU A 1 104 ? 5.162 3.132 -5.053 1.00 91.62 104 LEU A N 1
ATOM 778 C CA . LEU A 1 104 ? 5.830 3.157 -6.354 1.00 91.62 104 LEU A CA 1
ATOM 779 C C . LEU A 1 104 ? 6.544 4.489 -6.575 1.00 91.62 104 LEU A C 1
ATOM 781 O O . LEU A 1 104 ? 7.667 4.478 -7.061 1.00 91.62 104 LEU A O 1
ATOM 785 N N . GLN A 1 105 ? 5.979 5.607 -6.117 1.00 93.69 105 GLN A N 1
ATOM 786 C CA . GLN A 1 105 ? 6.681 6.897 -6.089 1.00 93.69 105 GLN A CA 1
ATOM 787 C C . GLN A 1 105 ? 8.001 6.812 -5.309 1.00 93.69 105 GLN A C 1
ATOM 789 O O . GLN A 1 105 ? 9.049 7.237 -5.792 1.00 93.69 105 GLN A O 1
ATOM 794 N N . ALA A 1 106 ? 7.982 6.193 -4.124 1.00 90.25 106 ALA A N 1
ATOM 795 C CA . ALA A 1 106 ? 9.195 5.981 -3.337 1.00 90.25 106 ALA A CA 1
ATOM 796 C C . ALA A 1 106 ? 10.220 5.091 -4.063 1.00 90.25 106 ALA A C 1
ATOM 798 O O . ALA A 1 106 ? 11.416 5.368 -4.003 1.00 90.25 106 ALA A O 1
ATOM 799 N N . ALA A 1 107 ? 9.764 4.054 -4.771 1.00 93.75 107 ALA A N 1
ATOM 800 C CA . ALA A 1 107 ? 10.640 3.213 -5.579 1.00 93.75 107 ALA A CA 1
ATOM 801 C C . ALA A 1 107 ? 11.263 3.989 -6.750 1.00 93.75 107 ALA A C 1
ATOM 803 O O . ALA A 1 107 ? 12.473 3.923 -6.944 1.00 93.75 107 ALA A O 1
ATOM 804 N N . MET A 1 108 ? 10.472 4.780 -7.481 1.00 96.31 108 MET A N 1
ATOM 805 C CA . MET A 1 108 ? 10.961 5.593 -8.601 1.00 96.31 108 MET A CA 1
ATOM 806 C C . MET A 1 108 ? 12.005 6.616 -8.147 1.00 96.31 108 MET A C 1
ATOM 808 O O . MET A 1 108 ? 13.008 6.803 -8.828 1.00 96.31 108 MET A O 1
ATOM 812 N N . ASN A 1 109 ? 11.835 7.208 -6.964 1.00 95.12 109 ASN A N 1
ATOM 813 C CA . ASN A 1 109 ? 12.844 8.096 -6.380 1.00 95.12 109 ASN A CA 1
ATOM 814 C C . ASN A 1 109 ? 14.159 7.374 -6.039 1.00 95.12 109 ASN A C 1
ATOM 816 O O . ASN A 1 109 ? 15.212 8.006 -6.023 1.00 95.12 109 ASN A O 1
ATOM 820 N N . ALA A 1 110 ? 14.112 6.072 -5.746 1.00 95.12 110 ALA A N 1
ATOM 821 C CA . ALA A 1 110 ? 15.287 5.293 -5.369 1.00 95.12 110 ALA A CA 1
ATOM 822 C C . ALA A 1 110 ? 16.060 4.739 -6.576 1.00 95.12 110 ALA A C 1
ATOM 824 O O . ALA A 1 110 ? 17.286 4.670 -6.521 1.00 95.12 110 ALA A O 1
ATOM 825 N N . VAL A 1 111 ? 15.363 4.313 -7.638 1.00 97.00 111 VAL A N 1
ATOM 826 C CA . VAL A 1 111 ? 15.977 3.568 -8.761 1.00 97.00 111 VAL A CA 1
ATOM 827 C C . VAL A 1 111 ? 15.616 4.093 -10.153 1.00 97.00 111 VAL A C 1
ATOM 829 O O . VAL A 1 111 ? 16.070 3.545 -11.155 1.00 97.00 111 VAL A O 1
ATOM 832 N N . GLY A 1 112 ? 14.836 5.170 -10.229 1.00 97.25 112 GLY A N 1
ATOM 833 C CA . GLY A 1 112 ? 14.383 5.788 -11.473 1.00 97.25 112 GLY A CA 1
ATOM 834 C C . GLY A 1 112 ? 13.052 5.233 -11.986 1.00 97.25 112 GLY A C 1
ATOM 835 O O . GLY A 1 112 ? 12.722 4.061 -11.805 1.00 97.25 112 GLY A O 1
ATOM 836 N N . GLU A 1 113 ? 12.285 6.095 -12.660 1.00 97.44 113 GLU A N 1
ATOM 837 C CA . GLU A 1 113 ? 10.965 5.764 -13.213 1.00 97.44 113 GLU A CA 1
ATOM 838 C C . GLU A 1 113 ? 11.019 4.604 -14.213 1.00 97.44 113 GLU A C 1
ATOM 840 O O . GLU A 1 113 ? 10.252 3.652 -14.086 1.00 97.44 113 GLU A O 1
ATOM 845 N N . THR A 1 114 ? 11.953 4.648 -15.167 1.00 97.56 114 THR A N 1
ATOM 846 C CA . THR A 1 114 ? 12.075 3.640 -16.230 1.00 97.56 114 THR A CA 1
ATOM 847 C C . THR A 1 114 ? 12.240 2.229 -15.669 1.00 97.56 114 THR A C 1
ATOM 849 O O . THR A 1 114 ? 11.509 1.326 -16.066 1.00 97.56 114 THR A O 1
ATOM 852 N N . ALA A 1 115 ? 13.131 2.046 -14.689 1.00 97.00 115 ALA A N 1
ATOM 853 C CA . ALA A 1 115 ? 13.389 0.739 -14.088 1.00 97.00 115 ALA A CA 1
ATOM 854 C C . ALA A 1 115 ? 12.153 0.180 -13.361 1.00 97.00 115 ALA A C 1
ATOM 856 O O . ALA A 1 115 ? 11.858 -1.014 -13.444 1.00 97.00 115 ALA A O 1
ATOM 857 N N . VAL A 1 116 ? 11.402 1.041 -12.662 1.00 97.12 116 VAL A N 1
ATOM 858 C CA . VAL A 1 116 ? 10.149 0.644 -12.003 1.00 97.12 116 VAL A CA 1
ATOM 859 C C . VAL A 1 116 ? 9.084 0.303 -13.040 1.00 97.12 116 VAL A C 1
ATOM 861 O O . VAL A 1 116 ? 8.434 -0.736 -12.916 1.00 97.12 116 VAL A O 1
ATOM 864 N N . ARG A 1 117 ? 8.924 1.142 -14.068 1.00 96.25 117 ARG A N 1
ATOM 865 C CA . ARG A 1 117 ? 7.945 0.943 -15.138 1.00 96.25 117 ARG A CA 1
ATOM 866 C C . ARG A 1 117 ? 8.152 -0.390 -15.839 1.00 96.25 117 ARG A C 1
ATOM 868 O O . ARG A 1 117 ? 7.205 -1.163 -15.912 1.00 96.25 117 ARG A O 1
ATOM 875 N N . GLU A 1 118 ? 9.376 -0.710 -16.248 1.00 95.38 118 GLU A N 1
ATOM 876 C CA . GLU A 1 118 ? 9.700 -1.994 -16.883 1.00 95.38 118 GLU A CA 1
ATOM 877 C C . GLU A 1 118 ? 9.261 -3.189 -16.021 1.00 95.38 118 GLU A C 1
ATOM 879 O O . GLU A 1 118 ? 8.585 -4.095 -16.507 1.00 95.38 118 GLU A O 1
ATOM 884 N N . LYS A 1 119 ? 9.556 -3.170 -14.712 1.00 94.62 119 LYS A N 1
ATOM 885 C CA . LYS A 1 119 ? 9.136 -4.248 -13.799 1.00 94.62 119 LYS A CA 1
ATOM 886 C C . LYS A 1 119 ? 7.629 -4.347 -13.632 1.00 94.62 119 LYS A C 1
ATOM 888 O O . LYS A 1 119 ? 7.102 -5.463 -13.566 1.00 94.62 119 LYS A O 1
ATOM 893 N N . VAL A 1 120 ? 6.943 -3.211 -13.546 1.00 92.88 120 VAL A N 1
ATOM 894 C CA . VAL A 1 120 ? 5.482 -3.181 -13.448 1.00 92.88 120 VAL A CA 1
ATOM 895 C C . VAL A 1 120 ? 4.861 -3.723 -14.730 1.00 92.88 120 VAL A C 1
ATOM 897 O O . VAL A 1 120 ? 4.010 -4.602 -14.646 1.00 92.88 120 VAL A O 1
ATOM 900 N N . GLU A 1 121 ? 5.309 -3.273 -15.902 1.00 91.81 121 GLU A N 1
ATOM 901 C CA . GLU A 1 121 ? 4.767 -3.714 -17.189 1.00 91.81 121 GLU A CA 1
ATOM 902 C C . GLU A 1 121 ? 5.003 -5.202 -17.444 1.00 91.81 121 GLU A C 1
ATOM 904 O O . GLU A 1 121 ? 4.074 -5.918 -17.818 1.00 91.81 121 GLU A O 1
ATOM 909 N N . ASP A 1 122 ? 6.211 -5.701 -17.189 1.00 91.38 122 ASP A N 1
ATOM 910 C CA . ASP A 1 122 ? 6.530 -7.119 -17.361 1.00 91.38 122 ASP A CA 1
ATOM 911 C C . ASP A 1 122 ? 5.719 -8.026 -16.439 1.00 91.38 122 ASP A C 1
ATOM 913 O O . ASP A 1 122 ? 5.340 -9.136 -16.820 1.00 91.38 122 ASP A O 1
ATOM 917 N N . THR A 1 123 ? 5.417 -7.549 -15.234 1.00 89.75 123 THR A N 1
ATOM 918 C CA . THR A 1 123 ? 4.608 -8.306 -14.279 1.00 89.75 123 THR A CA 1
ATOM 919 C C . THR A 1 123 ? 3.124 -8.220 -14.619 1.00 89.75 123 THR A C 1
ATOM 921 O O . THR A 1 123 ? 2.439 -9.240 -14.613 1.00 89.75 123 THR A O 1
ATOM 924 N N . ALA A 1 124 ? 2.633 -7.033 -14.979 1.00 83.50 124 ALA A N 1
ATOM 925 C CA . ALA A 1 124 ? 1.233 -6.798 -15.315 1.00 83.50 124 ALA A CA 1
ATOM 926 C C . ALA A 1 124 ? 0.782 -7.585 -16.554 1.00 83.50 124 ALA A C 1
ATOM 928 O O . ALA A 1 124 ? -0.371 -7.986 -16.614 1.00 83.50 124 ALA A O 1
ATOM 929 N N . LYS A 1 125 ? 1.679 -7.906 -17.500 1.00 80.62 125 LYS A N 1
ATOM 930 C CA . LYS A 1 125 ? 1.367 -8.783 -18.651 1.00 80.62 125 LYS A CA 1
ATOM 931 C C . LYS A 1 125 ? 0.807 -10.155 -18.252 1.00 80.62 125 LYS A C 1
ATOM 933 O O . LYS A 1 125 ? 0.126 -10.783 -19.058 1.00 80.62 125 LYS A O 1
ATOM 938 N N . LYS A 1 126 ? 1.104 -10.637 -17.040 1.00 78.81 126 LYS A N 1
ATOM 939 C CA . LYS A 1 126 ? 0.625 -11.934 -16.533 1.00 78.81 126 LYS A CA 1
ATOM 940 C C . LYS A 1 126 ? -0.843 -11.904 -16.101 1.00 78.81 126 LYS A C 1
ATOM 942 O O . LYS A 1 126 ? -1.442 -12.967 -15.967 1.00 78.81 126 LYS A O 1
ATOM 947 N N . TYR A 1 127 ? -1.406 -10.715 -15.887 1.00 72.81 127 TYR A N 1
ATOM 948 C CA . TYR A 1 127 ? -2.691 -10.522 -15.226 1.00 72.81 127 TYR A CA 1
ATOM 949 C C . TYR A 1 127 ? -3.611 -9.634 -16.065 1.00 72.81 127 TYR A C 1
ATOM 951 O O . TYR A 1 127 ? -3.206 -8.586 -16.559 1.00 72.81 127 TYR A O 1
ATOM 959 N N . GLN A 1 128 ? -4.872 -10.040 -16.221 1.00 57.16 128 GLN A N 1
ATOM 960 C CA . GLN A 1 128 ? -5.898 -9.208 -16.865 1.00 57.16 128 GLN A CA 1
ATOM 961 C C . GLN A 1 128 ? -6.718 -8.374 -15.853 1.00 57.16 128 GLN A C 1
ATOM 963 O O . GLN A 1 128 ? -7.355 -7.408 -16.269 1.00 57.16 128 GLN A O 1
ATOM 968 N N . MET A 1 129 ? -6.701 -8.705 -14.546 1.00 53.19 129 MET A N 1
ATOM 969 C CA . MET A 1 129 ? -7.447 -8.024 -13.463 1.00 53.19 129 MET A CA 1
ATOM 970 C C . MET A 1 129 ? -6.800 -8.252 -12.085 1.00 53.19 129 MET A C 1
ATOM 972 O O . MET A 1 129 ? -6.822 -9.384 -11.630 1.00 53.19 129 MET A O 1
ATOM 976 N N . LEU A 1 130 ? -6.358 -7.212 -11.361 1.00 55.03 130 LEU A N 1
ATOM 977 C CA . LEU A 1 130 ? -5.745 -7.401 -10.024 1.00 55.03 130 LEU A CA 1
ATOM 978 C C . LEU A 1 130 ? -6.786 -7.279 -8.892 1.00 55.03 130 LEU A C 1
ATOM 980 O O . LEU A 1 130 ? -7.612 -6.377 -8.939 1.00 55.03 130 LEU A O 1
ATOM 984 N N . LEU A 1 131 ? -6.753 -8.137 -7.860 1.00 45.59 131 LEU A N 1
ATOM 985 C CA . LEU A 1 131 ? -7.759 -8.143 -6.775 1.00 45.59 131 LEU A CA 1
ATOM 986 C C . LEU A 1 131 ? -7.296 -7.477 -5.465 1.00 45.59 131 LEU A C 1
ATOM 988 O O . LEU A 1 131 ? -6.262 -7.845 -4.911 1.00 45.59 131 LEU A O 1
ATOM 992 N N . ALA A 1 132 ? -8.083 -6.500 -4.991 1.00 48.69 132 ALA A N 1
ATOM 993 C CA . ALA A 1 132 ? -8.143 -5.853 -3.666 1.00 48.69 132 ALA A CA 1
ATOM 994 C C . ALA A 1 132 ? -8.987 -6.548 -2.586 1.00 48.69 132 ALA A C 1
ATOM 996 O O . ALA A 1 132 ? -9.977 -7.170 -2.950 1.00 48.69 132 ALA A O 1
ATOM 997 N N . GLN A 1 133 ? -8.720 -6.285 -1.296 1.00 43.06 133 GLN A N 1
ATOM 998 C CA . GLN A 1 133 ? -9.653 -6.482 -0.175 1.00 43.06 133 GLN A CA 1
ATOM 999 C C . GLN A 1 133 ? -9.827 -5.189 0.644 1.00 43.06 133 GLN A C 1
ATOM 1001 O O . GLN A 1 133 ? -8.859 -4.448 0.783 1.00 43.06 133 GLN A O 1
ATOM 1006 N N . LEU A 1 134 ? -11.027 -4.890 1.168 1.00 45.06 134 LEU A N 1
ATOM 1007 C CA . LEU A 1 134 ? -11.284 -3.793 2.127 1.00 45.06 134 LEU A CA 1
ATOM 1008 C C . LEU A 1 134 ? -12.067 -4.303 3.346 1.00 45.06 134 LEU A C 1
ATOM 1010 O O . LEU A 1 134 ? -12.901 -5.184 3.174 1.00 45.06 134 LEU A O 1
ATOM 1014 N N . LEU A 1 135 ? -11.849 -3.700 4.525 1.00 42.97 135 LEU A N 1
ATOM 1015 C CA . LEU A 1 135 ? -12.547 -3.989 5.789 1.00 42.97 135 LEU A CA 1
ATOM 1016 C C . LEU A 1 135 ? -13.323 -2.740 6.280 1.00 42.97 135 LEU A C 1
ATOM 1018 O O . LEU A 1 135 ? -12.944 -1.604 5.987 1.00 42.97 135 LEU A O 1
ATOM 1022 N N . PHE A 1 136 ? -14.402 -2.937 7.045 1.00 40.75 136 PHE A N 1
ATOM 1023 C CA . PHE A 1 136 ? -15.202 -1.871 7.675 1.00 40.75 136 PHE A CA 1
ATOM 1024 C C . PHE A 1 136 ? -15.149 -2.009 9.200 1.00 40.75 136 PHE A C 1
ATOM 1026 O O . PHE A 1 136 ? -15.138 -3.124 9.702 1.00 40.75 136 PHE A O 1
ATOM 1033 N N . VAL A 1 137 ? -15.127 -0.901 9.949 1.00 41.97 137 VAL A N 1
ATOM 1034 C CA . VAL A 1 137 ? -15.158 -0.924 11.424 1.00 41.97 137 VAL A CA 1
ATOM 1035 C C . VAL A 1 137 ? -16.111 0.145 11.973 1.00 41.97 137 VAL A C 1
ATOM 1037 O O . VAL A 1 137 ? -16.429 1.142 11.321 1.00 41.97 137 VAL A O 1
ATOM 1040 N N . THR A 1 138 ? -16.666 -0.101 13.161 1.00 31.23 138 THR A N 1
ATOM 1041 C CA . THR A 1 138 ? -17.683 0.747 13.809 1.00 31.23 138 THR A CA 1
ATOM 1042 C C . THR A 1 138 ? -17.522 0.618 15.335 1.00 31.23 138 THR A C 1
ATOM 1044 O O . THR A 1 138 ? -17.022 -0.413 15.763 1.00 31.23 138 THR A O 1
ATOM 1047 N N . PRO A 1 139 ? -17.891 1.586 16.195 1.00 28.81 139 PRO A N 1
ATOM 1048 C CA . PRO A 1 139 ? -18.004 1.340 17.635 1.00 28.81 139 PRO A CA 1
ATOM 1049 C C . PRO A 1 139 ? -19.464 1.374 18.101 1.00 28.81 139 PRO A C 1
ATOM 1051 O O . PRO A 1 139 ? -20.299 2.058 17.514 1.00 28.81 139 PRO A O 1
ATOM 1054 N N . LEU A 1 140 ? -19.765 0.642 19.179 1.00 47.31 140 LEU A N 1
ATOM 1055 C CA . LEU A 1 140 ? -21.019 0.744 19.937 1.00 47.31 140 LEU A CA 1
ATOM 1056 C C . LEU A 1 140 ? -20.822 0.175 21.351 1.00 47.31 140 LEU A C 1
ATOM 1058 O O . LEU A 1 140 ? -20.600 -1.018 21.518 1.00 47.31 140 LEU A O 1
ATOM 1062 N N . PHE A 1 141 ? -20.926 1.016 22.373 1.00 44.81 141 PHE A N 1
ATOM 1063 C CA . PHE A 1 141 ? -21.232 0.522 23.713 1.00 44.81 141 PHE A CA 1
ATOM 1064 C C . PHE A 1 141 ? -22.721 0.173 23.775 1.00 44.81 141 PHE A C 1
ATOM 1066 O O . PHE A 1 141 ? -23.562 0.967 23.344 1.00 44.81 141 PHE A O 1
ATOM 1073 N N . GLY A 1 142 ? -23.005 -1.021 24.286 1.00 35.34 142 GLY A N 1
ATOM 1074 C CA . GLY A 1 142 ? -23.934 -1.187 25.398 1.00 35.34 142 GLY A CA 1
ATOM 1075 C C . GLY A 1 142 ? -23.092 -1.369 26.652 1.00 35.34 142 GLY A C 1
ATOM 1076 O O . GLY A 1 142 ? -22.005 -1.980 26.507 1.00 35.34 142 GLY A O 1
#

Sequence (142 aa):
MYASDMEQAIKELARVTRLHGRVAIASWGKPEDCEMRDVFSAVISILPSKPSGGGPFALSAPRVLAALIEGSGLRFVEQGETRCDFGYPNIDICWRALSSAGSLQAAMNAVGETAVREKVEDTAKKYQMLLAQLLFVTPLFG

Radius of gyration: 17.05 Å; chains: 1; bounding box: 43×28×47 Å

Secondary structure (DSSP, 8-state):
---S-HHHHHHHHHHHSPTT----------GGG-THHHHHHHHHTTSSSPPSSS-TTTT-STTHHHHHHHHTTPPP-------EEE--SSHHHHHHHHHTSHHHHHHHHHH-HHHHHHHHHHHHTT-S-EEE----------

InterPro domains:
  IPR029063 S-adenosyl-L-methionine-dependent methyltransferase superfamily [SSF53335] (3-97)

pLDDT: mean 82.88, std 15.06, range [28.81, 97.56]

Foldseek 3Di:
DVDPDVLVVLLVVLVPAPVQRFDWFWAFADLVQWLCVQLLVLLQVQFPDHDDDCPRCNQRPPCSVVVSNVSSNHHFDDWDWDKDKDADPDLVRVLVVVCPDPSNVVSCVRRNPVSSSVSNSVSCVVDR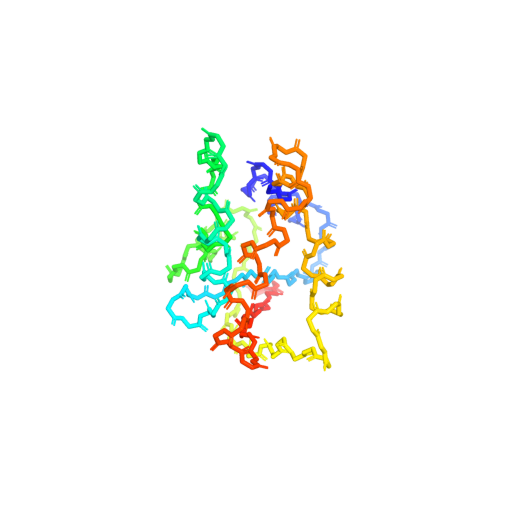ITIGITTTGGDDDD